Prote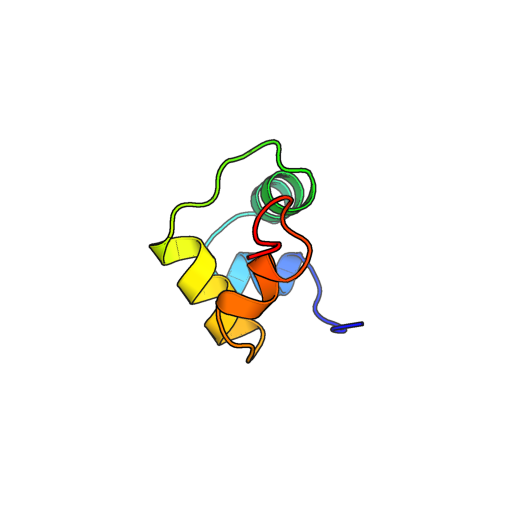in AF-A0A961U457-F1 (afdb_monomer)

pLDDT: mean 85.18, std 13.12, range [47.72, 94.44]

Sequence (58 aa):
MLSISQEKLGEALGVTFQQVQKYEKGTNRIGASRLEAIARFLDVPVSYFFKDAPGEDG

Se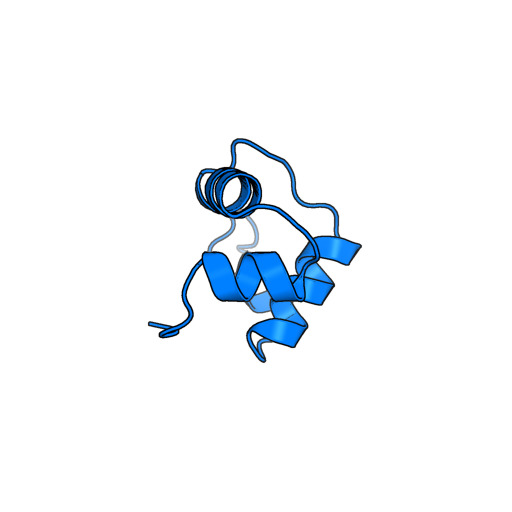condary structure (DSSP, 8-state):
-----HHHHHHHHT--HHHHHHHHTTSS---HHHHHHHHHHTTS-GGGGGTTSS----

Structure (mmCIF, N/CA/C/O backbone):
data_AF-A0A961U457-F1
#
_entry.id   AF-A0A961U457-F1
#
loop_
_atom_site.group_PDB
_atom_site.id
_atom_site.type_symbol
_atom_site.label_atom_id
_atom_site.label_alt_id
_atom_site.label_comp_id
_atom_site.label_asym_id
_atom_site.label_entity_id
_atom_site.label_seq_id
_atom_site.pdbx_PDB_ins_code
_atom_site.Cartn_x
_atom_site.Cartn_y
_atom_site.Cartn_z
_atom_site.occupancy
_atom_site.B_iso_or_equiv
_atom_site.auth_seq_id
_atom_site.auth_comp_id
_atom_site.auth_asym_id
_atom_site.auth_atom_id
_atom_site.pdbx_PDB_model_num
ATOM 1 N N . MET A 1 1 ? -12.849 4.917 -10.794 1.00 47.72 1 MET A N 1
ATOM 2 C CA . MET A 1 1 ? -11.915 4.992 -9.650 1.00 47.72 1 MET A CA 1
ATOM 3 C C . MET A 1 1 ? -12.275 3.836 -8.735 1.00 47.72 1 MET A C 1
ATOM 5 O O . MET A 1 1 ? -13.459 3.683 -8.463 1.00 47.72 1 MET A O 1
ATOM 9 N N . LEU A 1 2 ? -11.330 2.955 -8.393 1.00 59.34 2 LEU A N 1
ATOM 10 C CA . LEU A 1 2 ? -11.602 1.776 -7.559 1.00 59.34 2 LEU A CA 1
ATOM 11 C C . LEU A 1 2 ?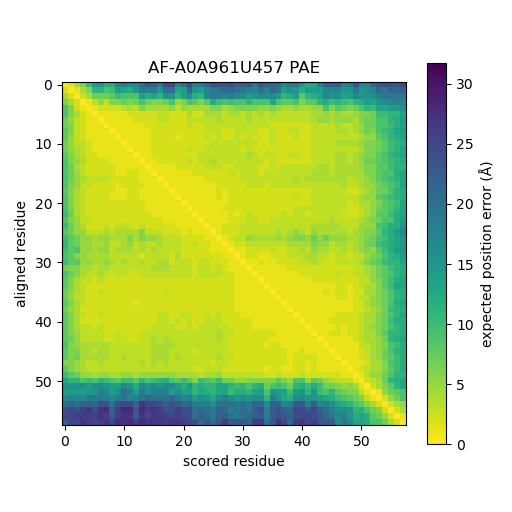 -12.245 2.238 -6.240 1.00 59.34 2 LEU A C 1
ATOM 13 O O . LEU A 1 2 ? -11.614 2.951 -5.469 1.00 59.34 2 LEU A O 1
ATOM 17 N N . SER A 1 3 ? -13.512 1.885 -6.006 1.00 65.62 3 SER A N 1
ATOM 18 C CA . SER A 1 3 ? -14.280 2.288 -4.814 1.00 65.62 3 SER A CA 1
ATOM 19 C C . SER A 1 3 ? -13.930 1.403 -3.609 1.00 65.62 3 SER A C 1
ATOM 21 O O . SER A 1 3 ? -14.793 0.786 -2.991 1.00 65.62 3 SER A O 1
ATOM 23 N N . ILE A 1 4 ? -12.640 1.290 -3.300 1.00 81.38 4 ILE A N 1
ATOM 24 C CA . ILE A 1 4 ? -12.130 0.566 -2.134 1.00 81.38 4 ILE A CA 1
ATOM 25 C C . ILE A 1 4 ? -11.660 1.589 -1.103 1.00 81.38 4 ILE A C 1
ATOM 27 O O . ILE A 1 4 ? -10.927 2.519 -1.433 1.00 81.38 4 ILE A O 1
ATOM 31 N N . SER A 1 5 ? -12.072 1.417 0.154 1.00 88.31 5 SER A N 1
ATOM 32 C CA . SER A 1 5 ? -11.574 2.250 1.246 1.00 88.31 5 SER A CA 1
ATOM 33 C C . SER A 1 5 ? -10.142 1.861 1.622 1.00 88.31 5 SER A C 1
ATOM 35 O O . SER A 1 5 ? -9.765 0.686 1.604 1.00 88.31 5 SER A O 1
ATOM 37 N N . GLN A 1 6 ? -9.347 2.853 2.021 1.00 85.94 6 GLN A N 1
ATOM 38 C CA . GLN A 1 6 ? -7.981 2.654 2.521 1.00 85.94 6 GLN A CA 1
ATOM 39 C C . GLN A 1 6 ? -7.942 1.726 3.748 1.00 85.94 6 GLN A C 1
ATOM 41 O O . GLN A 1 6 ? -6.978 0.988 3.929 1.00 85.94 6 GLN A O 1
ATOM 46 N N . GLU A 1 7 ? -8.998 1.714 4.567 1.00 88.19 7 GLU A N 1
ATOM 47 C CA . GLU A 1 7 ? -9.146 0.786 5.696 1.00 88.19 7 GLU A CA 1
ATOM 48 C C . GLU A 1 7 ? -9.236 -0.669 5.231 1.00 88.19 7 GLU A C 1
ATOM 50 O O . GLU A 1 7 ? -8.531 -1.526 5.760 1.00 88.19 7 GLU A O 1
ATOM 55 N N . LYS A 1 8 ? -10.030 -0.941 4.189 1.00 89.38 8 LYS A N 1
ATOM 56 C CA . LYS A 1 8 ? -10.189 -2.290 3.635 1.00 89.38 8 LYS A CA 1
ATOM 57 C C . LYS A 1 8 ? -8.901 -2.790 2.980 1.00 89.38 8 LYS A C 1
ATOM 59 O O . LYS A 1 8 ? -8.560 -3.963 3.098 1.00 89.38 8 LYS A O 1
ATOM 64 N N . LEU A 1 9 ? -8.164 -1.892 2.324 1.00 89.69 9 LEU A N 1
ATOM 65 C CA . LEU A 1 9 ? -6.830 -2.194 1.805 1.00 89.69 9 LEU A CA 1
ATOM 66 C C . LEU A 1 9 ? -5.837 -2.478 2.944 1.00 89.69 9 LEU A C 1
ATOM 68 O O . LEU A 1 9 ? -5.047 -3.412 2.852 1.00 89.69 9 LEU A O 1
ATOM 72 N N . GLY A 1 10 ? -5.889 -1.702 4.028 1.00 91.62 10 GLY A N 1
ATOM 73 C CA . GLY A 1 10 ? -5.061 -1.919 5.213 1.00 91.62 10 GLY A CA 1
ATOM 74 C C . GLY A 1 10 ? -5.298 -3.292 5.839 1.00 91.62 10 GLY A C 1
ATOM 75 O O . GLY A 1 10 ? -4.345 -4.045 6.038 1.00 91.62 10 GLY A O 1
ATOM 76 N N . GLU A 1 11 ? -6.564 -3.650 6.058 1.00 92.62 11 GLU A N 1
ATOM 77 C CA . GLU A 1 11 ? -6.969 -4.956 6.587 1.00 92.62 11 GLU A CA 1
ATOM 78 C C . GLU A 1 11 ? -6.454 -6.108 5.713 1.0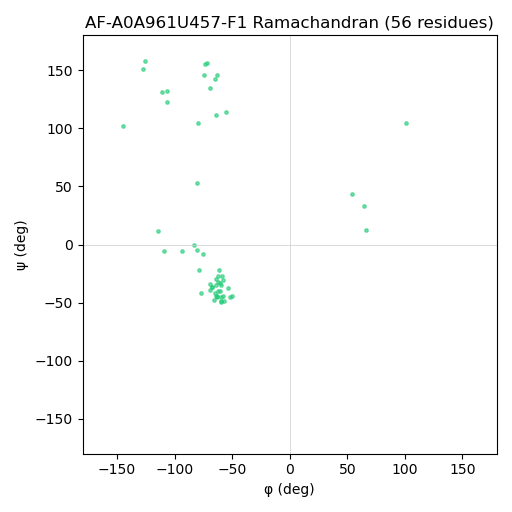0 92.62 11 GLU A C 1
ATOM 80 O O . GLU A 1 11 ? -5.795 -7.018 6.217 1.00 92.62 11 GLU A O 1
ATOM 85 N N . ALA A 1 12 ? -6.651 -6.027 4.393 1.00 90.31 12 ALA A N 1
ATOM 86 C CA . ALA A 1 12 ? -6.207 -7.059 3.456 1.00 90.31 12 ALA A CA 1
ATOM 87 C C . ALA A 1 12 ? -4.680 -7.234 3.404 1.00 90.31 12 ALA A C 1
ATOM 89 O O . ALA A 1 12 ? -4.180 -8.328 3.140 1.00 90.31 12 ALA A O 1
ATOM 90 N N . LEU A 1 13 ? -3.925 -6.164 3.657 1.00 90.62 13 LEU A N 1
ATOM 91 C CA . LEU A 1 13 ? -2.462 -6.174 3.643 1.00 90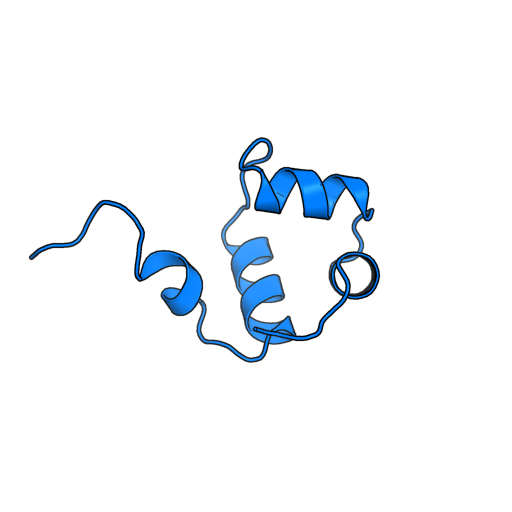.62 13 LEU A CA 1
ATOM 92 C C . LEU A 1 13 ? -1.840 -6.422 5.024 1.00 90.62 13 LEU A C 1
ATOM 94 O O . LEU A 1 13 ? -0.610 -6.527 5.114 1.00 90.62 13 LEU A O 1
ATOM 98 N N . GLY A 1 14 ? -2.654 -6.484 6.084 1.00 93.44 14 GLY A N 1
ATOM 99 C CA . GLY A 1 14 ? -2.193 -6.565 7.470 1.00 93.44 14 GLY A CA 1
ATOM 100 C C . GLY A 1 14 ? -1.431 -5.317 7.926 1.00 93.44 14 GLY A C 1
ATOM 101 O O . GLY A 1 14 ? -0.474 -5.424 8.692 1.00 93.44 14 GLY A O 1
ATOM 102 N N . VAL A 1 15 ? -1.802 -4.137 7.421 1.00 92.38 15 VAL A N 1
ATOM 103 C CA . VAL A 1 15 ? -1.178 -2.852 7.768 1.00 92.38 15 VAL A CA 1
ATOM 104 C C . VAL A 1 15 ? -2.217 -1.844 8.248 1.00 92.38 15 VAL A C 1
ATOM 106 O O . VAL A 1 15 ? -3.402 -1.940 7.951 1.00 92.38 15 VAL A O 1
ATOM 109 N N . THR A 1 16 ? -1.775 -0.836 8.994 1.00 92.38 16 THR A N 1
ATOM 110 C CA . THR A 1 16 ? -2.680 0.210 9.478 1.00 92.38 16 THR A CA 1
ATOM 111 C C . THR A 1 16 ? -3.134 1.131 8.343 1.00 92.38 16 THR A C 1
ATOM 113 O O . THR A 1 16 ? -2.417 1.337 7.363 1.00 92.38 16 THR A O 1
ATOM 116 N N . PHE A 1 17 ? -4.288 1.779 8.516 1.00 89.44 17 PHE A N 1
ATOM 117 C CA . PHE A 1 17 ? -4.762 2.840 7.618 1.00 89.44 17 PHE A CA 1
ATOM 118 C C . PHE A 1 17 ? -3.692 3.919 7.368 1.00 89.44 17 PHE A C 1
ATOM 120 O O . PHE A 1 17 ? -3.426 4.299 6.231 1.00 89.44 17 PHE A O 1
ATOM 127 N N . GLN A 1 18 ? -2.996 4.358 8.420 1.00 92.44 18 GLN A N 1
ATOM 128 C CA . GLN A 1 18 ? -1.908 5.333 8.297 1.00 92.44 18 GLN A CA 1
ATOM 129 C C . GLN A 1 18 ? -0.760 4.825 7.416 1.00 92.44 18 GLN A C 1
ATOM 131 O O . GLN A 1 18 ? -0.117 5.614 6.727 1.00 92.44 18 GLN A O 1
ATOM 136 N N . GLN A 1 19 ? -0.482 3.520 7.431 1.00 92.69 19 GLN A N 1
ATOM 137 C CA . GLN A 1 19 ? 0.543 2.923 6.584 1.00 92.69 19 GLN A CA 1
ATOM 138 C C . GLN A 1 19 ? 0.129 2.943 5.108 1.00 92.69 19 GLN A C 1
ATOM 140 O O . GLN A 1 19 ? 0.958 3.269 4.260 1.00 92.69 19 GLN A O 1
ATOM 145 N N . VAL A 1 20 ? -1.148 2.684 4.812 1.00 92.38 20 VAL A N 1
ATOM 146 C CA . VAL A 1 20 ? -1.713 2.846 3.462 1.00 92.38 20 VAL A CA 1
ATOM 147 C C . VAL A 1 20 ? -1.578 4.295 2.992 1.00 92.38 20 VAL A C 1
ATOM 149 O O . VAL A 1 20 ? -1.048 4.536 1.910 1.00 92.38 20 VAL A O 1
ATOM 152 N N . GLN A 1 21 ? -1.905 5.269 3.846 1.00 92.62 21 GLN A N 1
ATOM 153 C CA . GLN A 1 21 ? -1.724 6.686 3.511 1.00 92.62 21 GLN A CA 1
ATOM 154 C C . GLN A 1 21 ? -0.264 7.051 3.209 1.00 92.62 21 GLN A C 1
ATOM 156 O O . GLN A 1 21 ? -0.002 7.914 2.372 1.00 92.62 21 GLN A O 1
ATOM 161 N N . LYS A 1 22 ? 0.709 6.428 3.886 1.00 93.12 22 LYS A N 1
ATOM 162 C CA . LYS A 1 22 ? 2.136 6.646 3.593 1.00 93.12 22 LYS A CA 1
ATOM 163 C C . LYS A 1 22 ? 2.550 6.057 2.245 1.00 93.12 22 LYS A C 1
ATOM 165 O O . LYS A 1 22 ? 3.411 6.634 1.586 1.00 93.12 22 LYS A O 1
ATOM 170 N N . TYR A 1 23 ? 1.954 4.936 1.840 1.00 92.44 23 TYR A N 1
ATOM 171 C CA . TYR A 1 23 ? 2.156 4.353 0.513 1.00 92.44 23 TYR A CA 1
ATOM 172 C C . TYR A 1 23 ? 1.608 5.265 -0.583 1.00 92.44 23 TYR A C 1
ATOM 174 O O . TYR A 1 23 ? 2.334 5.588 -1.517 1.00 92.44 23 TYR A O 1
ATOM 182 N N . GLU A 1 24 ? 0.382 5.764 -0.427 1.00 88.06 24 GLU A N 1
ATOM 183 C CA . GLU A 1 24 ? -0.238 6.679 -1.396 1.00 88.06 24 GLU A CA 1
ATOM 184 C C . GLU A 1 24 ? 0.500 8.018 -1.507 1.00 88.06 24 GLU A C 1
ATOM 186 O O . GLU A 1 24 ? 0.608 8.582 -2.590 1.00 88.06 24 GLU A O 1
ATOM 191 N N . LYS A 1 25 ? 1.048 8.522 -0.394 1.00 90.88 25 LYS A N 1
ATOM 192 C CA . LYS A 1 25 ? 1.854 9.754 -0.370 1.00 90.88 25 LYS A CA 1
ATOM 193 C C . LYS A 1 25 ? 3.307 9.544 -0.809 1.00 90.88 25 LYS A C 1
ATOM 195 O O . LYS A 1 25 ? 4.065 10.509 -0.838 1.00 90.88 25 LYS A O 1
ATOM 200 N N . GLY A 1 26 ? 3.729 8.302 -1.061 1.00 88.69 26 GLY A N 1
ATOM 201 C CA . GLY A 1 26 ? 5.113 7.966 -1.406 1.00 88.69 26 GLY A CA 1
ATOM 202 C C . GLY A 1 26 ? 6.134 8.207 -0.286 1.00 88.69 26 GLY A C 1
ATOM 203 O O . GLY A 1 26 ? 7.337 8.169 -0.534 1.00 88.69 26 GLY A O 1
ATOM 204 N N . THR A 1 27 ? 5.695 8.446 0.955 1.00 91.81 27 THR A N 1
ATOM 205 C CA . THR A 1 27 ? 6.600 8.675 2.095 1.00 91.81 27 THR A CA 1
ATOM 206 C C . THR A 1 27 ? 7.180 7.374 2.645 1.00 91.81 27 THR A C 1
ATOM 208 O O . THR A 1 27 ? 8.256 7.388 3.239 1.00 91.81 27 THR A O 1
ATOM 211 N N . ASN A 1 28 ? 6.517 6.238 2.395 1.00 91.81 28 ASN A N 1
ATOM 212 C CA . ASN A 1 28 ? 7.088 4.909 2.595 1.00 91.81 28 ASN A CA 1
ATOM 213 C C . ASN A 1 28 ? 7.326 4.211 1.256 1.00 91.81 28 ASN A C 1
ATOM 215 O O . ASN A 1 28 ? 6.411 4.072 0.446 1.00 91.81 28 ASN A O 1
ATOM 219 N N . ARG A 1 29 ? 8.531 3.655 1.086 1.00 90.12 29 ARG A N 1
ATOM 220 C CA . ARG A 1 29 ? 8.822 2.735 -0.019 1.00 90.12 29 ARG A CA 1
ATOM 221 C C . ARG A 1 29 ? 7.997 1.456 0.128 1.00 90.12 29 ARG A C 1
ATOM 223 O O . ARG A 1 29 ? 7.817 0.939 1.234 1.00 90.12 29 ARG A O 1
ATOM 230 N N . ILE A 1 30 ? 7.544 0.935 -1.004 1.00 92.50 30 ILE A N 1
ATOM 231 C CA . ILE A 1 30 ? 6.827 -0.334 -1.109 1.00 92.50 30 ILE A CA 1
ATOM 232 C C . ILE A 1 30 ? 7.789 -1.345 -1.729 1.00 92.50 30 ILE A C 1
ATOM 234 O O . ILE A 1 30 ? 8.322 -1.117 -2.810 1.00 92.50 30 ILE A O 1
ATOM 238 N N . GLY A 1 31 ? 8.046 -2.453 -1.032 1.00 93.44 31 GLY A N 1
ATOM 239 C CA . GLY A 1 31 ? 8.822 -3.558 -1.599 1.00 93.44 31 GLY A CA 1
ATOM 240 C C . GLY A 1 31 ? 8.010 -4.340 -2.637 1.00 93.44 31 GLY A C 1
ATOM 241 O O . GLY A 1 31 ? 6.783 -4.383 -2.549 1.00 93.44 31 GLY A O 1
ATOM 242 N N . ALA A 1 32 ? 8.687 -5.018 -3.568 1.00 91.50 32 ALA A N 1
ATOM 243 C CA . ALA A 1 32 ? 8.052 -5.745 -4.674 1.00 91.50 32 ALA A CA 1
ATOM 244 C C . ALA A 1 32 ? 6.956 -6.724 -4.214 1.00 91.50 32 ALA A C 1
ATOM 246 O O . ALA A 1 32 ? 5.852 -6.700 -4.742 1.00 91.50 32 ALA A O 1
ATOM 247 N N . SER A 1 33 ? 7.205 -7.514 -3.164 1.00 92.56 33 SER A N 1
ATOM 248 C CA . SER A 1 33 ? 6.219 -8.463 -2.621 1.00 92.56 33 SER A CA 1
ATOM 249 C C . SER A 1 33 ? 4.956 -7.784 -2.085 1.00 92.56 33 SER A C 1
ATOM 251 O O . SER A 1 33 ? 3.869 -8.347 -2.139 1.00 92.56 33 SER A O 1
ATOM 253 N N . ARG A 1 34 ? 5.087 -6.563 -1.552 1.00 93.44 34 ARG A N 1
ATOM 254 C CA . ARG A 1 34 ? 3.944 -5.794 -1.050 1.00 93.44 34 ARG A CA 1
ATOM 255 C C . ARG A 1 34 ? 3.154 -5.192 -2.204 1.00 93.44 34 ARG A C 1
ATOM 257 O O . ARG A 1 34 ? 1.932 -5.232 -2.176 1.00 93.44 34 ARG A O 1
ATOM 264 N N . LEU A 1 35 ? 3.854 -4.667 -3.207 1.00 93.56 35 LEU A N 1
ATOM 265 C CA . LEU A 1 35 ? 3.244 -4.137 -4.423 1.00 93.56 35 LEU A CA 1
ATOM 266 C C . LEU A 1 35 ? 2.452 -5.222 -5.164 1.00 93.56 35 LEU A C 1
ATOM 268 O O . LEU A 1 35 ? 1.342 -4.979 -5.619 1.00 93.56 35 LEU A O 1
ATOM 272 N N . GLU A 1 36 ? 2.991 -6.436 -5.203 1.00 94.44 36 GLU A N 1
ATOM 273 C CA . GLU A 1 36 ? 2.344 -7.617 -5.769 1.00 94.44 36 GLU A CA 1
ATOM 274 C C . GLU A 1 36 ? 1.055 -7.990 -5.010 1.00 94.44 36 GLU A C 1
ATOM 276 O O . GLU A 1 36 ? 0.008 -8.172 -5.627 1.00 94.44 36 GLU A O 1
ATOM 281 N N . ALA A 1 37 ? 1.084 -7.986 -3.673 1.00 94.00 37 ALA A N 1
ATOM 282 C CA . ALA A 1 37 ? -0.113 -8.205 -2.858 1.00 94.00 37 ALA A CA 1
ATOM 283 C C . ALA A 1 37 ? -1.191 -7.126 -3.080 1.00 94.00 37 ALA A C 1
ATOM 285 O O . ALA A 1 37 ? -2.378 -7.445 -3.156 1.00 94.00 37 ALA A O 1
ATOM 286 N N . ILE A 1 38 ? -0.786 -5.858 -3.222 1.00 92.94 38 ILE A N 1
ATOM 287 C CA . ILE A 1 38 ? -1.696 -4.750 -3.550 1.00 92.94 38 ILE A CA 1
ATOM 288 C C . ILE A 1 38 ? -2.327 -4.974 -4.932 1.00 92.94 38 ILE A C 1
ATOM 290 O O . ILE A 1 38 ? -3.536 -4.812 -5.079 1.00 92.94 38 ILE A O 1
ATOM 294 N N . ALA A 1 39 ? -1.536 -5.386 -5.925 1.00 93.50 39 ALA A N 1
ATOM 295 C CA . ALA A 1 39 ? -2.008 -5.672 -7.279 1.00 93.50 39 ALA A CA 1
ATOM 296 C C . ALA A 1 39 ? -3.075 -6.776 -7.293 1.00 93.50 39 ALA A C 1
ATOM 298 O O . ALA A 1 39 ? -4.162 -6.568 -7.830 1.00 93.50 39 ALA A O 1
ATOM 299 N N . ARG A 1 40 ? -2.810 -7.904 -6.613 1.00 93.44 40 ARG A N 1
ATOM 300 C CA . ARG A 1 40 ? -3.787 -8.996 -6.457 1.00 93.44 40 ARG A CA 1
ATOM 301 C C . ARG A 1 40 ? -5.076 -8.532 -5.800 1.00 93.44 40 ARG A C 1
ATOM 303 O O . ARG A 1 40 ? -6.154 -8.912 -6.233 1.00 93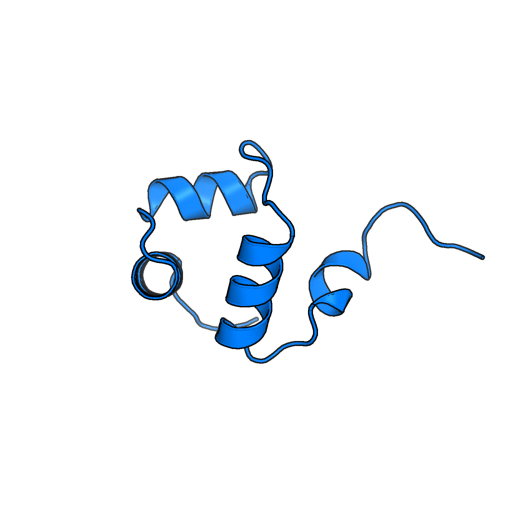.44 40 ARG A O 1
ATOM 310 N N . PHE A 1 41 ? -4.969 -7.732 -4.744 1.00 91.31 41 PHE A N 1
ATOM 311 C CA . PHE A 1 41 ? -6.140 -7.265 -4.012 1.00 91.31 41 PHE A CA 1
ATOM 312 C C . PHE A 1 41 ? -7.014 -6.313 -4.838 1.00 91.31 41 PHE A C 1
ATOM 314 O O . PHE A 1 41 ? -8.237 -6.352 -4.734 1.00 91.31 41 PHE A O 1
ATOM 321 N N . LEU A 1 42 ? -6.393 -5.466 -5.659 1.00 90.75 42 LEU A N 1
ATOM 322 C CA . LEU A 1 42 ? -7.099 -4.558 -6.562 1.00 90.75 42 LEU A CA 1
ATOM 323 C C . LEU A 1 42 ? -7.529 -5.224 -7.878 1.00 90.75 42 LEU A C 1
ATOM 325 O O . LEU A 1 42 ? -8.141 -4.548 -8.701 1.00 90.75 42 LEU A O 1
ATOM 329 N N . ASP A 1 43 ? -7.222 -6.511 -8.061 1.00 92.00 43 ASP A N 1
ATOM 330 C CA . ASP A 1 43 ? -7.480 -7.287 -9.279 1.00 92.00 43 ASP A CA 1
ATOM 331 C C . ASP A 1 43 ? -6.902 -6.623 -10.543 1.00 92.00 43 ASP A C 1
ATOM 333 O O . ASP A 1 43 ? -7.537 -6.515 -11.590 1.00 92.00 43 ASP A O 1
ATOM 337 N N . VAL A 1 44 ? -5.666 -6.128 -10.434 1.00 92.62 44 VAL A N 1
ATOM 338 C CA . VAL A 1 44 ? -4.926 -5.513 -11.544 1.00 92.62 44 VAL A CA 1
ATOM 339 C C . VAL A 1 44 ? -3.552 -6.163 -11.697 1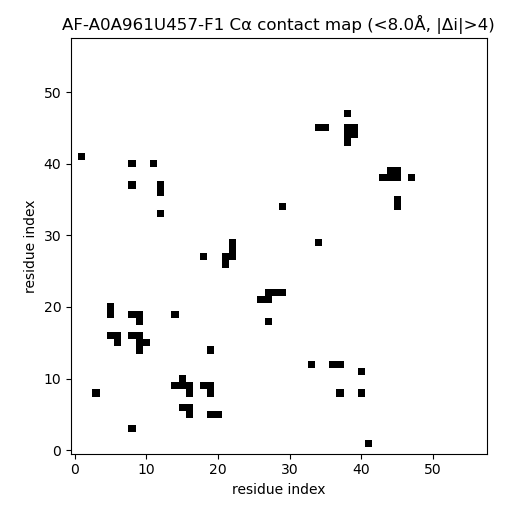.00 92.62 44 VAL A C 1
ATOM 341 O O . VAL A 1 44 ? -2.967 -6.616 -10.710 1.00 92.62 44 VAL A O 1
ATOM 344 N N . PRO A 1 45 ? -2.975 -6.200 -12.910 1.00 93.06 45 PRO A N 1
ATOM 345 C CA . PRO A 1 45 ? -1.590 -6.620 -13.070 1.00 93.06 45 PRO A CA 1
ATOM 346 C C . PRO A 1 45 ? -0.652 -5.647 -12.343 1.00 93.06 45 PRO A C 1
ATOM 348 O O . PRO A 1 45 ? -0.889 -4.442 -12.326 1.00 93.06 45 PRO A O 1
ATOM 351 N N . VAL A 1 46 ? 0.457 -6.146 -11.786 1.00 92.19 46 VAL A N 1
ATOM 352 C CA . VAL A 1 46 ? 1.432 -5.307 -11.057 1.00 92.19 46 VAL A CA 1
ATOM 353 C C . VAL A 1 46 ? 2.014 -4.178 -11.924 1.00 92.19 46 VAL A C 1
ATOM 355 O O . VAL A 1 46 ? 2.343 -3.114 -11.406 1.00 92.19 46 VAL A O 1
ATOM 358 N N . SER A 1 47 ? 2.059 -4.366 -13.248 1.00 91.12 47 SER A N 1
ATOM 359 C CA . SER A 1 47 ? 2.449 -3.346 -14.232 1.00 91.12 47 SER A CA 1
ATOM 360 C C . SER A 1 47 ? 1.539 -2.112 -14.234 1.00 91.12 47 SER A C 1
ATOM 362 O O . SER A 1 47 ? 1.980 -1.038 -14.634 1.00 91.12 47 SER A O 1
ATOM 364 N N . TYR A 1 48 ? 0.303 -2.223 -13.732 1.00 89.69 48 TYR A N 1
ATOM 365 C CA . TYR A 1 48 ? -0.626 -1.100 -13.587 1.00 89.69 48 TYR A CA 1
ATOM 366 C C . TYR A 1 48 ? -0.011 0.069 -12.801 1.00 89.69 48 TYR A C 1
ATOM 368 O O . TYR A 1 48 ? -0.218 1.225 -13.159 1.00 89.69 48 TYR A O 1
ATOM 376 N N . PHE A 1 49 ? 0.794 -0.220 -11.772 1.00 87.50 49 PHE A N 1
ATOM 377 C CA . PHE A 1 49 ? 1.442 0.802 -10.939 1.00 87.50 49 PHE A CA 1
ATOM 378 C C . PHE A 1 49 ? 2.637 1.491 -11.606 1.00 87.50 49 PHE A C 1
ATOM 380 O O . PHE A 1 49 ? 3.150 2.465 -11.062 1.00 87.50 49 PHE 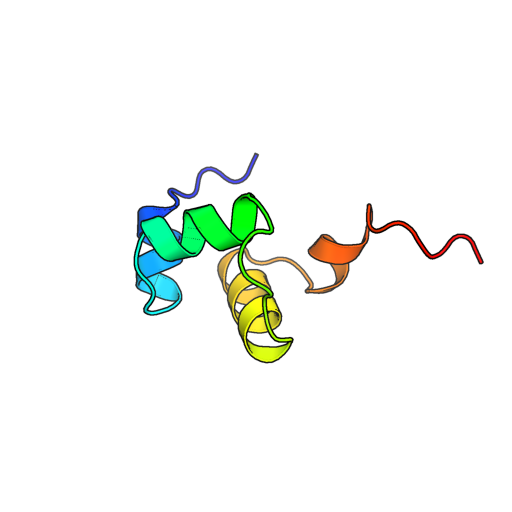A O 1
ATOM 387 N N . PHE A 1 50 ? 3.079 1.000 -12.765 1.00 85.94 50 PHE A N 1
ATOM 388 C CA . PHE A 1 50 ? 4.240 1.518 -13.486 1.00 85.94 50 PHE A CA 1
ATOM 389 C C . PHE A 1 50 ? 3.867 2.251 -14.777 1.00 85.94 50 PHE A C 1
ATOM 391 O O . PHE A 1 50 ? 4.743 2.844 -15.391 1.00 85.94 50 PHE A O 1
ATOM 398 N N . LYS A 1 51 ? 2.587 2.266 -15.184 1.00 76.06 51 LYS A N 1
ATOM 399 C CA . LYS A 1 51 ? 2.187 2.847 -16.480 1.00 76.06 51 LYS A CA 1
ATOM 400 C C . LYS A 1 51 ? 2.490 4.352 -16.609 1.00 76.06 51 LYS A C 1
ATOM 402 O O . LYS A 1 51 ? 2.631 4.841 -17.720 1.00 76.06 51 LYS A O 1
ATOM 407 N N . ASP A 1 52 ? 2.529 5.065 -15.485 1.00 67.50 52 ASP A N 1
ATOM 408 C CA . ASP A 1 52 ? 2.808 6.507 -15.394 1.00 67.50 52 ASP A CA 1
ATOM 409 C C . ASP A 1 52 ? 4.138 6.776 -14.657 1.00 67.50 52 ASP A C 1
ATOM 411 O O . ASP A 1 52 ? 4.422 7.904 -14.249 1.00 67.50 52 ASP A O 1
ATOM 415 N N . ALA A 1 53 ? 4.953 5.738 -14.426 1.00 64.31 53 ALA A N 1
ATOM 416 C CA . ALA A 1 53 ? 6.270 5.926 -13.838 1.00 64.31 53 ALA A CA 1
ATOM 417 C C . ALA A 1 53 ? 7.181 6.638 -14.859 1.00 64.31 53 ALA A C 1
ATOM 419 O O . ALA A 1 53 ? 7.189 6.264 -16.031 1.00 64.31 53 ALA A O 1
ATOM 420 N N . PRO A 1 54 ? 7.948 7.669 -14.456 1.00 59.16 54 PRO A N 1
ATOM 421 C CA . PRO A 1 54 ? 8.918 8.291 -15.349 1.00 59.16 54 PRO A CA 1
ATOM 422 C C . PRO A 1 54 ? 10.007 7.268 -15.713 1.00 59.16 54 PRO A C 1
ATOM 424 O O . PRO A 1 54 ? 10.798 6.867 -14.859 1.00 59.16 54 PRO A O 1
ATOM 427 N N . GLY A 1 55 ? 10.011 6.864 -16.986 1.00 65.31 55 GLY A N 1
ATOM 428 C CA . GLY A 1 55 ? 10.754 5.730 -17.546 1.00 65.31 55 GLY A CA 1
ATOM 429 C C . GLY A 1 55 ? 9.790 4.556 -17.712 1.00 65.31 55 GLY A C 1
ATOM 430 O O . GLY A 1 55 ? 9.375 3.974 -16.720 1.00 65.31 55 GLY A O 1
ATOM 431 N N . GLU A 1 56 ? 9.324 4.212 -18.911 1.00 55.28 56 GLU A N 1
ATOM 432 C CA . GLU A 1 56 ? 10.123 3.872 -20.092 1.00 55.28 56 GLU A CA 1
ATOM 433 C C . GLU A 1 56 ? 9.434 4.361 -21.389 1.00 55.28 56 GLU A C 1
ATOM 435 O O . GLU A 1 56 ? 8.507 3.724 -21.884 1.00 55.28 56 GLU A O 1
ATO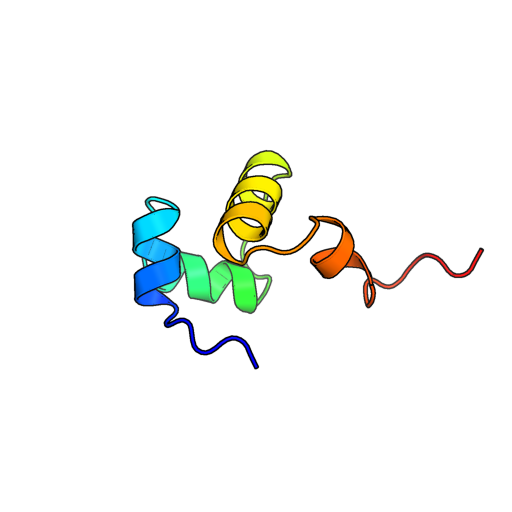M 440 N N . ASP A 1 57 ? 9.897 5.484 -21.952 1.00 47.94 57 ASP A N 1
ATOM 441 C CA . ASP A 1 57 ? 9.888 5.673 -23.410 1.00 47.94 57 ASP A CA 1
ATOM 442 C C . ASP A 1 57 ? 11.110 4.887 -23.907 1.00 47.94 57 ASP A C 1
ATOM 444 O O . ASP A 1 57 ? 12.253 5.274 -23.637 1.00 47.94 57 ASP A O 1
ATOM 448 N N . GLY A 1 58 ? 10.862 3.720 -24.500 1.00 48.16 58 GLY A N 1
ATOM 449 C CA . GLY A 1 58 ? 11.848 3.003 -25.306 1.00 48.16 58 GLY A CA 1
ATOM 450 C C . GLY A 1 58 ? 11.880 3.555 -26.721 1.00 48.16 58 GLY A C 1
ATOM 451 O O . GLY A 1 58 ? 10.782 3.836 -27.250 1.00 48.16 58 GLY A O 1
#

Foldseek 3Di:
DQPDDLCNLCVQLVHHSVVSVCVVVVVDDDDPVSLCSSCVVSVHDSCVVVPPPPDDPD

Radius of gyration: 11.94 Å; Cα contacts (8 Å, |Δi|>4): 37; chains: 1; bounding box: 26×19×35 Å

Solvent-accessible surface area (backbone atoms only — not comparable to full-atom values): 3710 Å² total; per-residue (Å²): 127,84,91,68,56,57,57,60,54,10,61,77,69,76,43,52,48,70,55,43,54,28,48,76,68,62,76,41,90,74,54,70,74,55,48,45,53,52,18,62,73,70,73,45,63,61,64,68,81,46,76,82,42,94,71,79,90,126

Nearest PDB structures (foldseek):
  1utx-assembly1_B  TM=9.374E-01  e=7.914E-03  Enterococcus faecalis
  2xj3-assembly1_B  TM=8.766E-01  e=1.554E-02  Enterococcus faecalis
  6rnz-assembly2_B  TM=8.928E-01  e=8.150E-02  Deinococcus deserti
  6jq1-assembly1_A  TM=7.867E-01  e=4.412E-02  Deinococcus geothermalis DSM 11300
  5d4z-assembly8_U  TM=7.069E-01  e=5.997E-02  Salmonella phage SPC32H

Mean predicted aligned error: 5.77 Å